Protein AF-A0A545SMW7-F1 (afdb_monomer)

Mean predicted aligned error: 5.95 Å

Nearest PDB structures (foldseek):
  2rmk-assembly1_B  TM=8.875E-01  e=2.987E-01  Homo sapiens
  7n6g-assembly1_3I  TM=8.368E-01  e=9.470E-01  Chlamydomonas reinhardtii
  4bne-assembly1_B  TM=8.649E-01  e=8.882E-01  Gallus gallus
  2efl-assembly1_A-2  TM=8.225E-01  e=2.043E+00  Homo sapiens
  2efk-assembly1_A-2  TM=7.442E-01  e=1.483E+00  Homo sapiens

Structure (mmCIF, N/CA/C/O backbone):
data_AF-A0A545SMW7-F1
#
_entry.id   AF-A0A545SMW7-F1
#
loop_
_atom_site.group_PDB
_atom_site.id
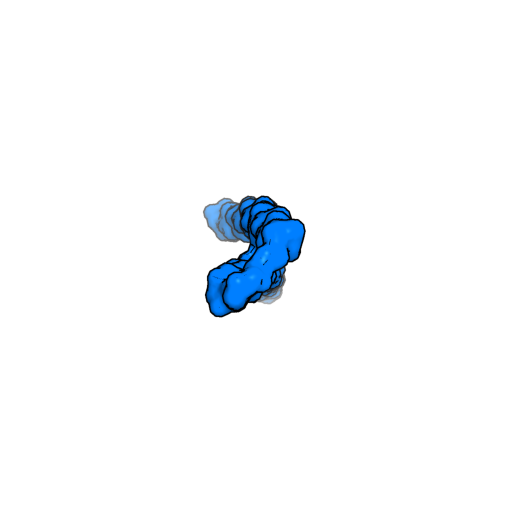_atom_site.type_symbol
_atom_site.label_atom_id
_atom_site.label_alt_id
_atom_site.label_comp_id
_atom_site.label_asym_id
_atom_site.label_entity_id
_atom_site.label_seq_id
_atom_site.pdbx_PDB_ins_code
_atom_site.Cartn_x
_atom_site.Cartn_y
_atom_site.Cartn_z
_atom_site.occupancy
_atom_site.B_iso_or_equiv
_atom_site.auth_seq_id
_atom_site.auth_comp_id
_atom_site.auth_asym_id
_atom_site.auth_atom_id
_atom_site.pdbx_PDB_model_num
ATOM 1 N N . MET A 1 1 ? -17.536 -3.727 45.024 1.00 43.03 1 MET A N 1
ATOM 2 C CA . MET A 1 1 ? -17.018 -4.634 43.977 1.00 43.03 1 MET A CA 1
ATOM 3 C C . MET A 1 1 ? -17.255 -3.949 42.636 1.00 43.03 1 MET A C 1
ATOM 5 O O . MET A 1 1 ? -18.356 -4.038 42.122 1.00 43.03 1 MET A O 1
ATOM 9 N N . SER A 1 2 ? -16.281 -3.182 42.136 1.00 50.19 2 SER A N 1
ATOM 10 C CA . SER A 1 2 ? -16.355 -2.443 40.858 1.00 50.19 2 SER A CA 1
ATOM 11 C C . SER A 1 2 ? -15.255 -2.919 39.898 1.00 50.19 2 SER A C 1
ATOM 13 O O . SER A 1 2 ? -14.494 -2.123 39.366 1.00 50.19 2 SER A O 1
ATOM 15 N N . GLY A 1 3 ? -15.101 -4.236 39.755 1.00 55.81 3 GLY A N 1
ATOM 16 C CA . GLY A 1 3 ? -14.008 -4.839 38.978 1.00 55.81 3 GLY A CA 1
ATOM 17 C C . GLY A 1 3 ? -14.340 -5.110 37.509 1.00 55.81 3 GLY A C 1
ATOM 18 O O . GLY A 1 3 ? -13.592 -5.823 36.854 1.00 55.81 3 GLY A O 1
ATOM 19 N N . THR A 1 4 ? -15.480 -4.630 37.001 1.00 55.84 4 THR A N 1
ATOM 20 C CA . THR A 1 4 ? -16.009 -5.056 35.695 1.00 55.84 4 THR A CA 1
ATOM 21 C C . THR A 1 4 ? -15.892 -4.027 34.572 1.00 55.84 4 THR A C 1
ATOM 23 O O . THR A 1 4 ? -16.203 -4.408 33.453 1.00 55.84 4 THR A O 1
ATOM 26 N N . SER A 1 5 ? -15.470 -2.775 34.802 1.00 58.41 5 SER A N 1
ATOM 27 C CA . SER A 1 5 ? -15.254 -1.828 33.683 1.00 58.41 5 SER A CA 1
ATOM 28 C C . SER A 1 5 ? -13.818 -1.860 33.143 1.00 58.41 5 SER A C 1
ATOM 30 O O . SER A 1 5 ? -13.623 -1.814 31.938 1.00 58.41 5 SER A O 1
ATOM 32 N N . ASP A 1 6 ? -12.825 -2.083 34.009 1.00 63.94 6 ASP A N 1
ATOM 33 C CA . ASP A 1 6 ? -11.391 -1.991 33.670 1.00 63.94 6 ASP A CA 1
ATOM 34 C C . ASP A 1 6 ? -10.916 -3.024 32.620 1.00 63.94 6 ASP A C 1
ATOM 36 O O . ASP A 1 6 ? -10.050 -2.755 31.786 1.00 63.94 6 ASP A O 1
ATOM 40 N N . TRP A 1 7 ? -11.497 -4.231 32.626 1.00 61.69 7 TRP A N 1
ATOM 41 C CA . TRP A 1 7 ? -11.133 -5.289 31.670 1.00 61.69 7 TRP A CA 1
ATOM 42 C C . TRP A 1 7 ? -11.742 -5.066 30.280 1.00 61.69 7 TRP A C 1
ATOM 44 O O . TRP A 1 7 ? -11.130 -5.446 29.282 1.00 61.69 7 TRP A O 1
ATOM 54 N N . ALA A 1 8 ? -12.930 -4.458 30.215 1.00 65.00 8 ALA A N 1
ATOM 55 C CA . ALA A 1 8 ? -13.605 -4.161 28.958 1.00 65.00 8 ALA A CA 1
ATOM 56 C C . ALA A 1 8 ? -12.867 -3.037 28.220 1.00 65.00 8 ALA A C 1
ATOM 58 O O . ALA A 1 8 ? -12.559 -3.187 27.040 1.00 65.00 8 ALA A O 1
ATOM 59 N N . ASP A 1 9 ? -12.469 -1.984 28.939 1.00 70.44 9 ASP A N 1
ATOM 60 C CA . ASP A 1 9 ? -11.694 -0.869 28.380 1.00 70.44 9 ASP A CA 1
ATOM 61 C C . ASP A 1 9 ? -10.334 -1.335 27.826 1.00 70.44 9 ASP A C 1
ATOM 63 O O . ASP A 1 9 ? -9.905 -0.914 26.748 1.00 70.44 9 ASP A O 1
ATOM 67 N N . THR A 1 10 ? -9.679 -2.274 28.517 1.00 78.31 10 THR A N 1
ATOM 68 C CA . THR A 1 10 ? -8.414 -2.871 28.056 1.00 78.31 10 THR A CA 1
ATOM 69 C C . THR A 1 10 ? -8.607 -3.688 26.774 1.00 78.31 10 THR A C 1
ATOM 71 O O . THR A 1 10 ? -7.862 -3.514 25.811 1.00 78.31 10 THR A O 1
ATOM 74 N N . ALA A 1 11 ? -9.641 -4.534 26.723 1.00 80.25 11 ALA A N 1
ATOM 75 C CA . ALA A 1 11 ? -9.923 -5.375 25.562 1.00 80.25 11 ALA A CA 1
ATOM 76 C C . ALA A 1 11 ? -10.231 -4.559 24.295 1.00 80.25 11 ALA A C 1
ATOM 78 O O . ALA A 1 11 ? -9.795 -4.928 23.202 1.00 80.25 11 ALA A O 1
ATOM 79 N N . VAL A 1 12 ? -10.947 -3.436 24.424 1.00 80.06 12 VAL A N 1
ATOM 80 C CA . VAL A 1 12 ? -11.227 -2.578 23.266 1.00 80.06 12 VAL A CA 1
ATOM 81 C C . VAL A 1 12 ? -9.977 -1.821 22.809 1.00 80.06 12 VAL A C 1
ATOM 83 O O . VAL A 1 12 ? -9.718 -1.733 21.607 1.00 80.06 12 VAL A O 1
ATOM 86 N N . SER A 1 13 ? -9.155 -1.331 23.741 1.00 85.62 13 SER A N 1
ATOM 87 C CA . SER A 1 13 ? -7.863 -0.712 23.414 1.00 85.62 13 SER A CA 1
ATOM 88 C C . SER A 1 13 ? -6.954 -1.669 22.625 1.00 85.62 13 SER A C 1
ATOM 90 O O . SER A 1 13 ? -6.380 -1.290 21.601 1.00 85.62 13 SER A O 1
ATOM 92 N N . ASP A 1 14 ? -6.887 -2.940 23.031 1.00 88.56 14 ASP A N 1
ATOM 93 C CA .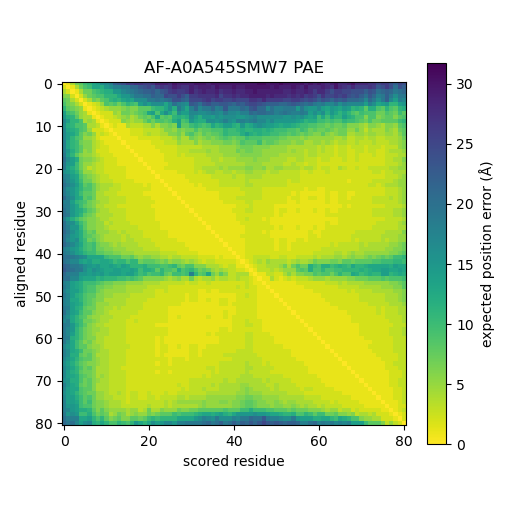 ASP A 1 14 ? -6.113 -3.974 22.334 1.00 88.56 14 ASP A CA 1
ATOM 94 C C . ASP A 1 14 ? -6.657 -4.273 20.925 1.00 88.56 14 ASP A C 1
ATOM 96 O O . ASP A 1 14 ? -5.880 -4.444 19.976 1.00 88.56 14 ASP A O 1
ATOM 100 N N . ALA A 1 15 ? -7.983 -4.268 20.750 1.00 87.06 15 ALA A N 1
ATOM 101 C CA . ALA A 1 15 ? -8.615 -4.425 19.441 1.00 87.06 15 ALA A CA 1
ATOM 102 C C . ALA A 1 15 ? -8.265 -3.261 18.495 1.00 87.06 15 ALA A C 1
ATOM 104 O O . ALA A 1 15 ? -7.880 -3.487 17.346 1.00 87.06 15 ALA A O 1
ATOM 105 N N . ILE A 1 16 ? -8.312 -2.019 18.983 1.00 89.69 16 ILE A N 1
ATOM 106 C CA . ILE A 1 16 ? -7.926 -0.831 18.206 1.00 89.69 16 ILE A CA 1
ATOM 107 C C . ILE A 1 16 ? -6.441 -0.875 17.832 1.00 89.69 16 ILE A C 1
ATOM 109 O O . ILE A 1 16 ? -6.087 -0.613 16.682 1.00 89.69 16 ILE A O 1
ATOM 113 N N . ASN A 1 17 ? -5.566 -1.245 18.769 1.00 90.88 17 ASN A N 1
ATOM 114 C CA . ASN A 1 17 ? -4.134 -1.386 18.499 1.00 90.88 17 ASN A CA 1
ATOM 115 C C . ASN A 1 17 ? -3.852 -2.444 17.425 1.00 90.88 17 ASN A C 1
ATOM 117 O O . ASN A 1 17 ? -2.982 -2.236 16.575 1.00 90.88 17 ASN A O 1
ATOM 121 N N . THR A 1 18 ? -4.615 -3.538 17.429 1.00 91.38 18 THR A N 1
ATOM 122 C CA . THR A 1 18 ? -4.545 -4.576 16.394 1.00 91.38 18 THR A CA 1
ATOM 123 C C . THR A 1 18 ? -4.967 -4.021 15.033 1.00 91.38 18 THR A C 1
ATOM 125 O O . THR A 1 18 ? -4.216 -4.144 14.072 1.00 91.38 18 THR A O 1
ATOM 128 N N . LEU A 1 19 ? -6.089 -3.301 14.953 1.00 91.56 19 LEU A N 1
ATOM 129 C CA . LEU A 1 19 ? -6.556 -2.691 13.699 1.00 91.56 19 LEU A CA 1
ATOM 130 C C . LEU A 1 19 ? -5.575 -1.639 13.152 1.00 91.56 19 LEU A C 1
ATOM 132 O O . LEU A 1 19 ? -5.331 -1.571 11.947 1.00 91.56 19 LEU A O 1
ATOM 136 N N . ILE A 1 20 ? -4.953 -0.840 14.025 1.00 92.94 20 ILE A N 1
ATOM 137 C CA . ILE A 1 20 ? -3.894 0.104 13.632 1.00 92.94 20 ILE A CA 1
ATOM 138 C C . ILE A 1 20 ? -2.668 -0.646 13.102 1.00 92.94 20 ILE A C 1
ATOM 140 O O . ILE A 1 20 ? -2.063 -0.223 12.113 1.00 92.94 20 ILE A O 1
ATOM 144 N N . HIS A 1 21 ? -2.270 -1.740 13.752 1.00 91.56 21 HIS A N 1
ATOM 145 C CA . HIS A 1 21 ? -1.183 -2.587 13.271 1.00 91.56 21 HIS A CA 1
ATOM 146 C C . HIS A 1 21 ? -1.507 -3.182 11.892 1.00 91.56 21 HIS A C 1
ATOM 148 O O . HIS A 1 21 ? -0.675 -3.118 10.985 1.00 91.56 21 HIS A O 1
ATOM 154 N N . ASP A 1 22 ? -2.728 -3.672 11.703 1.00 90.38 22 ASP A N 1
ATOM 155 C CA . ASP A 1 22 ? -3.182 -4.247 10.441 1.00 90.38 22 ASP A CA 1
ATOM 156 C C . ASP A 1 22 ? -3.221 -3.210 9.318 1.00 90.38 22 ASP A C 1
ATOM 158 O O . ASP A 1 22 ? -2.879 -3.544 8.187 1.00 90.38 22 ASP A O 1
ATOM 162 N N . LEU A 1 23 ? -3.511 -1.940 9.630 1.00 94.75 23 LEU A N 1
ATOM 163 C CA . LEU A 1 23 ? -3.417 -0.819 8.690 1.00 94.75 23 LEU A CA 1
ATOM 164 C C . LEU A 1 23 ? -1.965 -0.456 8.327 1.00 94.75 23 LEU A C 1
ATOM 166 O O . LEU A 1 23 ? -1.695 -0.012 7.209 1.00 94.75 23 LEU A O 1
ATOM 170 N N . ARG A 1 24 ? -0.994 -0.658 9.227 1.00 94.62 24 ARG A N 1
ATOM 171 C CA . ARG A 1 24 ? 0.427 -0.388 8.926 1.00 94.62 24 ARG A CA 1
ATOM 172 C C . ARG A 1 24 ? 0.976 -1.319 7.851 1.00 94.62 24 ARG A C 1
ATOM 174 O O . ARG A 1 24 ? 1.824 -0.899 7.070 1.00 94.62 24 ARG A O 1
ATOM 181 N N . ASN A 1 25 ? 0.496 -2.557 7.777 1.00 94.06 25 ASN A N 1
ATOM 182 C CA . ASN A 1 25 ? 0.964 -3.519 6.782 1.00 94.06 25 ASN A CA 1
ATOM 183 C C . ASN A 1 25 ? 0.707 -3.074 5.320 1.00 94.06 25 ASN A C 1
ATOM 185 O O . ASN A 1 25 ? 1.669 -2.995 4.548 1.00 94.06 25 ASN A O 1
ATOM 189 N N . PRO A 1 26 ? -0.523 -2.729 4.892 1.00 95.62 26 PRO A N 1
ATOM 190 C CA . PRO A 1 26 ? -0.759 -2.225 3.546 1.00 95.62 26 PRO A CA 1
ATOM 191 C C . PRO A 1 26 ? -0.062 -0.881 3.297 1.00 95.62 26 PRO A C 1
ATOM 193 O O . PRO A 1 26 ? 0.484 -0.694 2.212 1.00 95.62 26 PRO A O 1
ATOM 196 N N . LEU A 1 27 ? 0.033 0.011 4.292 1.00 97.94 27 LEU A N 1
ATOM 197 C CA . LEU A 1 27 ? 0.787 1.269 4.168 1.00 97.94 27 LEU A CA 1
ATOM 198 C C . LEU A 1 27 ? 2.278 1.039 3.879 1.00 97.94 27 LEU A C 1
ATOM 200 O O . LEU A 1 27 ? 2.832 1.658 2.970 1.00 97.94 27 LEU A O 1
ATOM 204 N N . ASN A 1 28 ? 2.915 0.112 4.596 1.00 98.06 28 ASN A N 1
ATOM 205 C CA . ASN A 1 28 ? 4.314 -0.247 4.370 1.00 98.06 28 ASN A CA 1
ATOM 206 C C . ASN A 1 28 ? 4.516 -0.858 2.981 1.00 98.06 28 ASN A C 1
ATOM 208 O O . ASN A 1 28 ? 5.476 -0.523 2.289 1.00 98.06 28 ASN A O 1
ATOM 212 N N . ASN A 1 29 ? 3.589 -1.716 2.543 1.00 97.94 29 ASN A N 1
ATOM 213 C CA . ASN A 1 29 ? 3.637 -2.270 1.195 1.00 97.94 29 ASN A CA 1
ATOM 214 C C . ASN A 1 29 ? 3.493 -1.173 0.130 1.00 97.94 29 ASN A C 1
ATOM 216 O O . ASN A 1 29 ? 4.222 -1.206 -0.856 1.00 97.94 29 ASN A O 1
ATOM 220 N N . ILE A 1 30 ? 2.610 -0.186 0.317 1.00 98.62 30 ILE A N 1
ATOM 221 C CA . ILE A 1 30 ? 2.489 0.959 -0.601 1.00 98.62 30 ILE A CA 1
ATOM 222 C C . ILE A 1 30 ? 3.819 1.708 -0.696 1.00 98.62 30 ILE A C 1
ATOM 224 O O . ILE A 1 30 ? 4.315 1.907 -1.804 1.00 98.62 30 ILE A O 1
ATOM 228 N N . ALA A 1 31 ? 4.403 2.081 0.446 1.00 98.50 31 ALA A N 1
ATOM 229 C CA . ALA A 1 31 ? 5.663 2.818 0.495 1.00 98.50 31 ALA A CA 1
ATOM 230 C C . ALA A 1 31 ? 6.791 2.050 -0.208 1.00 98.50 31 ALA A C 1
ATOM 232 O O . ALA A 1 31 ? 7.404 2.570 -1.137 1.00 98.50 31 ALA A O 1
ATOM 233 N N . MET A 1 32 ? 6.983 0.777 0.144 1.00 98.31 32 MET A N 1
ATOM 234 C CA . MET A 1 32 ? 8.014 -0.069 -0.457 1.00 98.31 32 MET A CA 1
ATOM 235 C C . MET A 1 32 ? 7.831 -0.223 -1.972 1.00 98.31 32 MET A C 1
ATOM 237 O O . MET A 1 32 ? 8.795 -0.114 -2.725 1.00 98.31 32 MET A O 1
ATOM 241 N N . ASN A 1 33 ? 6.606 -0.468 -2.450 1.00 98.44 33 ASN A N 1
ATOM 242 C CA . ASN A 1 33 ? 6.360 -0.637 -3.886 1.00 98.44 33 ASN A CA 1
ATOM 243 C C . ASN A 1 33 ? 6.547 0.683 -4.652 1.00 98.44 33 ASN A C 1
ATOM 245 O O . ASN A 1 33 ? 7.044 0.665 -5.777 1.00 98.44 33 ASN A O 1
ATOM 249 N 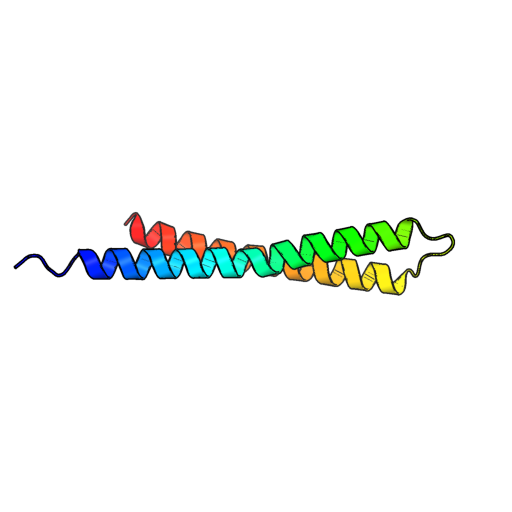N . ALA A 1 34 ? 6.207 1.824 -4.047 1.00 98.56 34 ALA A N 1
ATOM 250 C CA . ALA A 1 34 ? 6.457 3.138 -4.634 1.00 98.56 34 ALA A CA 1
ATOM 251 C C . ALA A 1 34 ? 7.960 3.453 -4.711 1.00 98.56 34 ALA A C 1
ATOM 253 O O . ALA A 1 34 ? 8.440 3.920 -5.745 1.00 98.56 34 ALA A O 1
ATOM 254 N N . GLU A 1 35 ? 8.716 3.147 -3.655 1.00 98.38 35 GLU A N 1
ATOM 255 C CA . GLU A 1 35 ? 10.176 3.282 -3.632 1.00 98.38 35 GLU A CA 1
ATOM 256 C C . GLU A 1 35 ? 10.839 2.389 -4.688 1.00 98.38 35 GLU A C 1
ATOM 258 O O . GLU A 1 35 ? 11.668 2.865 -5.465 1.00 98.38 35 GLU A O 1
ATOM 263 N N . LEU A 1 36 ? 10.426 1.122 -4.793 1.00 97.81 36 LEU A N 1
ATOM 264 C CA . LEU A 1 36 ? 10.904 0.206 -5.833 1.00 97.81 36 LEU A CA 1
ATOM 265 C C . LEU A 1 36 ? 10.579 0.712 -7.243 1.00 97.81 36 LEU A C 1
ATOM 267 O O . LEU A 1 36 ? 11.433 0.642 -8.127 1.00 97.81 36 LEU A O 1
ATOM 271 N N . GLY A 1 37 ? 9.375 1.249 -7.452 1.00 97.50 37 GLY A N 1
ATOM 272 C CA . GLY A 1 37 ? 8.979 1.842 -8.728 1.00 97.50 37 GLY A CA 1
ATOM 273 C C . GLY A 1 37 ? 9.852 3.042 -9.094 1.00 97.50 37 GLY A C 1
ATOM 274 O O . GLY A 1 37 ? 10.325 3.138 -10.225 1.00 97.50 37 GLY A O 1
ATOM 275 N N . SER A 1 38 ? 10.145 3.908 -8.119 1.00 97.12 38 SER A N 1
ATOM 276 C CA . SER A 1 38 ? 11.083 5.019 -8.291 1.00 97.12 38 SER A CA 1
ATOM 277 C C . SER A 1 38 ? 12.471 4.519 -8.692 1.00 97.12 38 SER A C 1
ATOM 279 O O . SER A 1 38 ? 13.023 4.994 -9.680 1.00 97.12 38 SER A O 1
ATOM 281 N N . LEU A 1 39 ? 13.023 3.515 -8.001 1.00 96.50 39 LEU A N 1
ATOM 282 C CA . LEU A 1 39 ? 14.336 2.948 -8.335 1.00 96.50 39 LEU A CA 1
ATOM 283 C C . LEU A 1 39 ? 14.384 2.393 -9.762 1.00 96.50 39 LEU A C 1
ATOM 285 O O . LEU A 1 39 ? 15.348 2.648 -10.478 1.00 96.50 39 LEU A O 1
ATOM 289 N N . ILE A 1 40 ? 13.339 1.679 -10.190 1.00 95.19 40 ILE A N 1
ATOM 290 C CA . ILE A 1 40 ? 13.238 1.127 -11.548 1.00 95.19 40 ILE A CA 1
ATOM 291 C C . ILE A 1 40 ? 13.251 2.243 -12.597 1.00 95.19 40 ILE A C 1
ATOM 293 O O . ILE A 1 40 ? 13.970 2.136 -13.586 1.00 95.19 40 ILE A O 1
ATOM 297 N N . LEU A 1 41 ? 12.522 3.337 -12.368 1.00 95.12 41 LEU A N 1
ATOM 298 C CA . LEU A 1 41 ? 12.473 4.474 -13.293 1.00 95.12 41 LEU A CA 1
ATOM 299 C C . LEU A 1 41 ? 13.810 5.220 -13.434 1.00 95.12 41 LEU A C 1
ATOM 301 O O . LEU A 1 41 ? 14.021 5.878 -14.448 1.00 95.12 41 LEU A O 1
ATOM 305 N N . HIS A 1 42 ? 14.708 5.116 -12.451 1.00 93.75 42 HIS A N 1
ATOM 306 C CA . HIS A 1 42 ? 16.046 5.720 -12.503 1.00 93.75 42 HIS A CA 1
ATOM 307 C C . HIS A 1 42 ? 17.098 4.828 -13.186 1.00 93.75 42 HIS A C 1
ATOM 309 O O . HIS A 1 42 ? 18.273 5.191 -13.218 1.00 93.75 42 HIS A O 1
ATOM 315 N N . THR A 1 43 ? 16.712 3.663 -13.713 1.00 92.50 43 THR A N 1
ATOM 316 C CA . THR A 1 43 ? 17.617 2.792 -14.480 1.00 92.50 43 THR A CA 1
ATOM 317 C C . THR A 1 43 ? 17.679 3.201 -15.955 1.00 92.50 43 THR A C 1
ATOM 319 O O . THR A 1 43 ? 16.716 3.743 -16.493 1.00 92.50 43 THR A O 1
ATOM 322 N N . ASP A 1 44 ? 18.796 2.902 -16.630 1.00 87.00 44 ASP A N 1
ATOM 323 C CA . ASP A 1 44 ? 19.009 3.249 -18.049 1.00 87.00 44 ASP A CA 1
ATOM 324 C C . ASP A 1 44 ? 17.969 2.614 -18.994 1.00 87.00 44 ASP A C 1
ATOM 326 O O . ASP A 1 44 ? 17.681 3.136 -20.071 1.00 87.00 44 ASP A O 1
ATOM 330 N N . SER A 1 45 ? 17.383 1.489 -18.582 1.00 88.62 45 SER A N 1
ATOM 331 C CA . SER A 1 45 ? 16.254 0.843 -19.244 1.00 88.62 45 SER A CA 1
ATOM 332 C C . SER A 1 45 ? 15.355 0.207 -18.189 1.00 88.62 45 SER A C 1
ATOM 334 O O . SER A 1 45 ? 15.789 -0.715 -17.494 1.00 88.62 45 SER A O 1
ATOM 336 N N . TYR A 1 46 ? 14.111 0.671 -18.082 1.00 85.56 46 TYR A N 1
ATOM 337 C CA . TYR A 1 46 ? 13.165 0.147 -17.105 1.00 85.56 46 TYR A CA 1
ATOM 338 C C . TYR A 1 46 ? 12.231 -0.904 -17.707 1.00 85.56 46 TYR A C 1
ATOM 340 O O . TYR A 1 46 ? 11.795 -0.813 -18.855 1.00 85.56 46 TYR A O 1
ATOM 348 N N . ASP A 1 47 ? 11.899 -1.892 -16.884 1.00 91.88 47 ASP A N 1
ATOM 349 C CA . ASP A 1 47 ? 10.929 -2.933 -17.195 1.00 91.88 47 ASP A CA 1
ATOM 350 C C . ASP A 1 47 ? 9.508 -2.405 -16.938 1.00 91.88 47 ASP A C 1
ATOM 352 O O . ASP A 1 47 ? 9.129 -2.100 -15.800 1.00 91.88 47 ASP A O 1
ATOM 356 N N . LYS A 1 48 ? 8.732 -2.257 -18.016 1.00 94.44 48 LYS A N 1
ATOM 357 C CA . LYS A 1 48 ? 7.357 -1.751 -17.959 1.00 94.44 48 LYS A CA 1
ATOM 358 C C . LYS A 1 48 ? 6.416 -2.737 -17.272 1.00 94.44 48 LYS A C 1
ATOM 360 O O . LYS A 1 48 ? 5.577 -2.290 -16.492 1.00 94.44 48 LYS A O 1
ATOM 365 N N . GLU A 1 49 ? 6.551 -4.036 -17.535 1.00 96.06 49 GLU A N 1
ATOM 366 C CA . GLU A 1 49 ? 5.703 -5.057 -16.912 1.00 96.06 49 GLU A CA 1
ATOM 367 C C . GLU A 1 49 ? 5.895 -5.044 -15.392 1.00 96.06 49 GLU A C 1
ATOM 369 O O . GLU A 1 49 ? 4.926 -5.020 -14.631 1.00 96.06 49 GLU A O 1
ATOM 374 N N . LYS A 1 50 ? 7.144 -4.919 -14.936 1.00 95.25 50 LYS A N 1
ATOM 375 C CA . LYS A 1 50 ? 7.452 -4.818 -13.507 1.00 95.25 50 LYS A CA 1
ATOM 376 C C . LYS A 1 50 ? 6.839 -3.578 -12.851 1.00 95.25 50 LYS A C 1
ATOM 378 O O . LYS A 1 50 ? 6.367 -3.655 -11.719 1.00 95.25 50 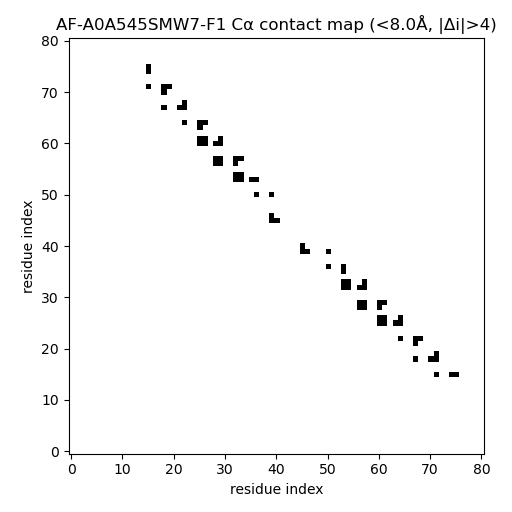LYS A O 1
ATOM 383 N N . LEU A 1 51 ? 6.817 -2.430 -13.533 1.00 97.31 51 LEU A N 1
ATOM 384 C CA . LEU A 1 51 ? 6.137 -1.233 -13.019 1.00 97.31 51 LEU A CA 1
ATOM 385 C C . LEU A 1 51 ? 4.618 -1.427 -12.930 1.00 97.31 51 LEU A C 1
ATOM 387 O O . LEU A 1 51 ? 4.010 -1.012 -11.944 1.00 97.31 51 LEU A O 1
ATOM 391 N N . GLU A 1 52 ? 4.005 -2.073 -13.924 1.00 98.12 52 GLU A N 1
ATOM 392 C CA . GLU A 1 52 ? 2.571 -2.390 -13.903 1.00 98.12 52 GLU A CA 1
ATOM 393 C C . GLU A 1 52 ? 2.212 -3.300 -12.722 1.00 98.12 52 GLU A C 1
ATOM 395 O O . GLU A 1 52 ? 1.225 -3.046 -12.026 1.00 98.12 52 GLU A O 1
ATOM 400 N N . GLU A 1 53 ? 3.046 -4.301 -12.431 1.00 98.25 53 GLU A N 1
ATOM 401 C CA . GLU A 1 53 ? 2.890 -5.163 -11.259 1.00 98.25 53 GLU A CA 1
ATOM 402 C C . GLU A 1 53 ? 2.967 -4.372 -9.947 1.00 98.25 53 GLU A C 1
ATOM 404 O O . GLU A 1 53 ? 2.086 -4.511 -9.094 1.00 98.25 53 GLU A O 1
ATOM 409 N N . LEU A 1 54 ? 3.966 -3.495 -9.792 1.00 98.38 54 LEU A N 1
ATOM 410 C CA . LEU A 1 54 ? 4.107 -2.650 -8.600 1.00 98.38 54 LEU A CA 1
ATOM 411 C C . LEU A 1 54 ? 2.887 -1.739 -8.404 1.00 98.38 54 LEU A C 1
ATOM 413 O O . LEU A 1 54 ? 2.360 -1.637 -7.293 1.00 98.38 54 LEU A O 1
ATOM 417 N N . PHE A 1 55 ? 2.377 -1.120 -9.472 1.00 98.56 55 PHE A N 1
ATOM 418 C CA . PHE A 1 55 ? 1.165 -0.302 -9.388 1.00 98.56 55 PHE A CA 1
ATOM 419 C C . PHE A 1 55 ? -0.077 -1.131 -9.049 1.00 98.56 55 PHE A C 1
ATOM 421 O O . PHE A 1 55 ? -0.898 -0.694 -8.239 1.00 98.56 55 PHE A O 1
ATOM 428 N N . ALA A 1 56 ? -0.210 -2.342 -9.595 1.00 98.56 56 ALA A N 1
ATOM 429 C CA . ALA A 1 56 ? -1.299 -3.246 -9.239 1.00 98.56 56 ALA A CA 1
ATOM 430 C C . ALA A 1 56 ? -1.257 -3.631 -7.749 1.00 98.56 56 ALA A C 1
ATOM 432 O O . ALA A 1 56 ? -2.303 -3.685 -7.092 1.00 98.56 56 ALA A O 1
ATOM 433 N N . VAL A 1 57 ? -0.058 -3.846 -7.192 1.00 98.44 57 VAL A N 1
ATOM 434 C CA . VAL A 1 57 ? 0.131 -4.054 -5.750 1.00 98.44 57 VAL A CA 1
ATOM 435 C C . VAL A 1 57 ? -0.308 -2.814 -4.975 1.00 98.44 57 VAL A 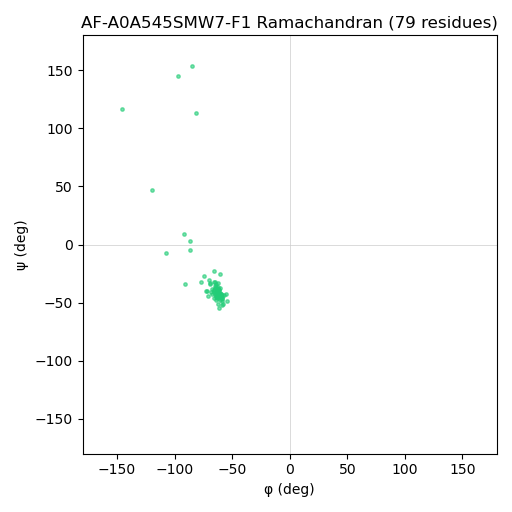C 1
ATOM 437 O O . VAL A 1 57 ? -1.142 -2.950 -4.083 1.00 98.44 57 VAL A O 1
ATOM 440 N N . ILE A 1 58 ? 0.169 -1.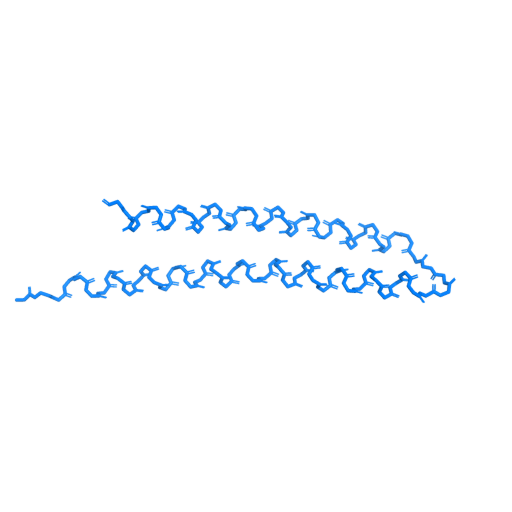617 -5.330 1.00 98.69 58 ILE A N 1
ATOM 441 C CA . ILE A 1 58 ? -0.201 -0.361 -4.652 1.00 98.69 58 ILE A CA 1
ATOM 442 C C . ILE A 1 58 ? -1.723 -0.178 -4.626 1.00 98.69 58 ILE A C 1
ATOM 444 O O . ILE A 1 58 ? -2.296 0.045 -3.562 1.00 98.69 58 ILE A O 1
ATOM 448 N N . VAL A 1 59 ? -2.403 -0.345 -5.764 1.00 98.75 59 VAL A N 1
ATOM 449 C CA . VAL A 1 59 ? -3.868 -0.221 -5.847 1.00 98.75 59 VAL A CA 1
ATOM 450 C C . VAL A 1 59 ? -4.566 -1.229 -4.935 1.00 98.75 59 VAL A C 1
ATOM 452 O O . VAL A 1 59 ? -5.522 -0.876 -4.241 1.00 98.75 59 VAL A O 1
ATOM 455 N N . ARG A 1 60 ? -4.095 -2.481 -4.903 1.00 98.50 60 ARG A N 1
ATOM 456 C CA . ARG A 1 60 ? -4.644 -3.511 -4.013 1.00 98.50 60 ARG A CA 1
ATOM 457 C C . ARG A 1 60 ? -4.469 -3.137 -2.540 1.00 98.50 60 ARG A C 1
ATOM 459 O O . ARG A 1 60 ? -5.421 -3.276 -1.778 1.00 98.50 60 ARG A O 1
ATOM 466 N N . GLN A 1 61 ? -3.301 -2.630 -2.155 1.00 98.31 61 GLN A N 1
ATOM 467 C CA . GLN A 1 61 ? -3.028 -2.213 -0.778 1.00 98.31 61 GLN A CA 1
ATOM 468 C C . GLN A 1 61 ? -3.850 -0.983 -0.375 1.00 98.31 61 GLN A C 1
ATOM 470 O O . GLN A 1 61 ? -4.384 -0.955 0.726 1.00 98.31 61 GLN A O 1
ATOM 475 N N . CYS A 1 62 ? -4.059 -0.014 -1.274 1.00 98.56 62 CYS A N 1
ATOM 476 C CA . CYS A 1 62 ? -4.958 1.114 -1.015 1.00 98.56 62 CYS A CA 1
ATOM 477 C C . CYS A 1 62 ? -6.391 0.645 -0.726 1.00 98.56 62 CYS A C 1
ATOM 479 O O . CYS A 1 62 ? -7.021 1.131 0.210 1.00 98.56 62 CYS A O 1
ATOM 481 N N . ARG A 1 63 ? -6.900 -0.330 -1.493 1.00 97.94 63 ARG A N 1
ATOM 482 C CA . ARG A 1 63 ? -8.224 -0.926 -1.240 1.00 97.94 63 ARG A CA 1
ATOM 483 C C . ARG A 1 63 ? -8.274 -1.641 0.108 1.00 97.94 63 ARG A C 1
ATOM 485 O O . ARG A 1 63 ? -9.276 -1.538 0.806 1.00 97.94 63 ARG A O 1
ATOM 492 N N . GLN A 1 64 ? -7.199 -2.331 0.484 1.00 96.81 64 GLN A N 1
ATOM 493 C CA . GLN A 1 64 ? -7.096 -2.952 1.801 1.00 96.81 64 GLN A CA 1
ATOM 494 C C . GLN A 1 64 ? -7.083 -1.903 2.922 1.00 96.81 64 GLN A C 1
ATOM 496 O O . GLN A 1 64 ? -7.815 -2.067 3.891 1.00 96.81 64 GLN A O 1
ATOM 501 N N . CYS A 1 65 ? -6.357 -0.788 2.765 1.00 97.81 65 CYS A N 1
ATOM 502 C CA . CYS A 1 65 ? -6.417 0.328 3.712 1.00 97.81 65 CYS A CA 1
ATOM 503 C C . CYS A 1 65 ? -7.850 0.831 3.913 1.00 97.81 65 CYS A C 1
ATOM 505 O O . CYS A 1 65 ? -8.240 1.082 5.046 1.00 97.81 65 CYS A O 1
ATOM 507 N N . SER A 1 66 ? -8.644 0.963 2.843 1.00 97.62 66 SER A N 1
ATOM 508 C CA . SER A 1 66 ? -10.050 1.374 2.962 1.00 97.62 66 SER A CA 1
ATOM 509 C C . SER A 1 66 ? -10.859 0.413 3.838 1.00 97.62 66 SER A C 1
ATOM 511 O O . SER A 1 66 ? -11.570 0.871 4.727 1.00 97.62 66 SER A O 1
ATOM 513 N N . VAL A 1 67 ? -10.696 -0.901 3.650 1.00 96.00 67 VAL A N 1
ATOM 514 C CA . VAL A 1 67 ? -11.386 -1.922 4.459 1.00 96.00 67 VAL A CA 1
ATOM 515 C C . VAL A 1 67 ? -10.969 -1.854 5.930 1.00 96.00 67 VAL A C 1
ATOM 517 O O . VAL A 1 67 ? -11.825 -1.878 6.813 1.00 96.00 67 VAL A O 1
ATOM 520 N N . GLU A 1 68 ? -9.670 -1.746 6.217 1.00 94.50 68 GLU A N 1
ATOM 521 C CA . GLU A 1 68 ? -9.200 -1.679 7.608 1.00 94.50 68 GLU A CA 1
ATOM 522 C C . GLU A 1 68 ? -9.597 -0.358 8.291 1.00 94.50 68 GLU A C 1
ATOM 524 O O . GLU A 1 68 ? -9.924 -0.348 9.477 1.00 94.50 68 GLU A O 1
ATOM 529 N N . LEU A 1 69 ? -9.657 0.753 7.549 1.00 96.00 69 LEU A N 1
ATOM 530 C CA . LEU A 1 69 ? -10.159 2.032 8.061 1.00 96.00 69 LEU A CA 1
ATOM 531 C C . LEU A 1 69 ? -11.654 1.982 8.395 1.00 96.00 69 LEU A C 1
ATOM 533 O O . LEU A 1 69 ? -12.061 2.549 9.406 1.00 96.00 69 LEU A O 1
ATOM 537 N N . GLU A 1 70 ? -12.471 1.303 7.585 1.00 95.50 70 GLU A N 1
ATOM 538 C CA . GLU A 1 70 ? -13.894 1.096 7.883 1.00 95.50 70 GLU A CA 1
ATOM 539 C C . GLU A 1 70 ? -14.085 0.281 9.168 1.00 95.50 70 GLU A C 1
ATOM 541 O O . GLU A 1 70 ? -14.906 0.644 10.012 1.00 95.50 70 GLU A O 1
ATOM 546 N N . ARG A 1 71 ? -13.281 -0.771 9.363 1.00 93.12 71 ARG A N 1
ATOM 547 C CA . ARG A 1 71 ? -13.289 -1.571 10.599 1.00 93.12 71 ARG A CA 1
ATOM 548 C C . ARG A 1 71 ? -12.866 -0.760 11.814 1.00 93.12 71 ARG A C 1
ATOM 550 O O . ARG A 1 71 ? -13.524 -0.825 12.848 1.00 93.12 71 ARG A O 1
ATOM 557 N N . LEU A 1 72 ? -11.795 0.022 11.684 1.00 92.44 72 LEU A N 1
ATOM 558 C CA . LEU A 1 72 ? -11.334 0.905 12.751 1.00 92.44 72 LEU A CA 1
ATOM 559 C C . LEU A 1 72 ? -12.402 1.937 13.112 1.00 92.44 72 LEU A C 1
ATOM 561 O O . LEU A 1 72 ? -12.674 2.146 14.290 1.00 92.44 72 LEU A O 1
ATOM 565 N N . LYS A 1 73 ? -13.040 2.550 12.110 1.00 93.00 73 LYS A 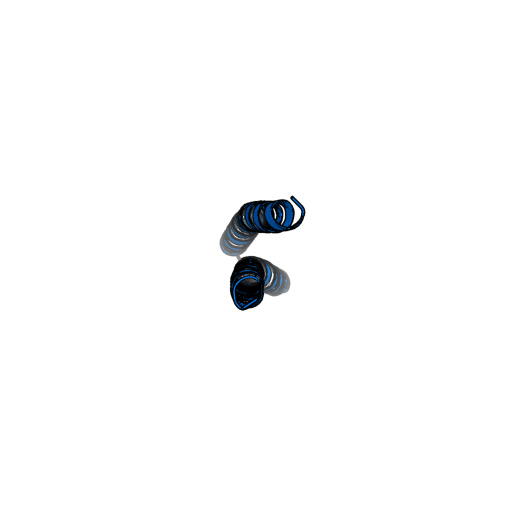N 1
ATOM 566 C CA . LYS A 1 73 ? -14.138 3.489 12.334 1.00 93.00 73 LYS A CA 1
ATOM 567 C C . LYS A 1 73 ? -15.293 2.832 13.092 1.00 93.00 73 LYS A C 1
ATOM 569 O O . LYS A 1 73 ? -15.758 3.418 14.060 1.00 93.00 73 LYS A O 1
ATOM 574 N N . ALA A 1 74 ? -15.720 1.635 12.688 1.00 91.38 74 ALA A N 1
ATOM 575 C CA . ALA A 1 74 ? -16.795 0.914 13.369 1.00 91.38 74 ALA A CA 1
ATOM 576 C C . ALA A 1 74 ? -16.458 0.637 14.845 1.00 91.38 74 ALA A C 1
ATOM 578 O O . ALA A 1 74 ? -17.266 0.939 15.718 1.00 91.38 74 ALA A O 1
ATOM 579 N N . ALA A 1 75 ? -15.239 0.166 15.131 1.00 88.69 75 ALA A N 1
ATOM 580 C CA . ALA A 1 75 ? -14.784 -0.084 16.501 1.00 88.69 75 ALA A CA 1
ATOM 581 C C . ALA A 1 75 ? -14.734 1.196 17.359 1.00 88.69 75 ALA A C 1
ATOM 583 O O . ALA A 1 75 ? -15.045 1.171 18.547 1.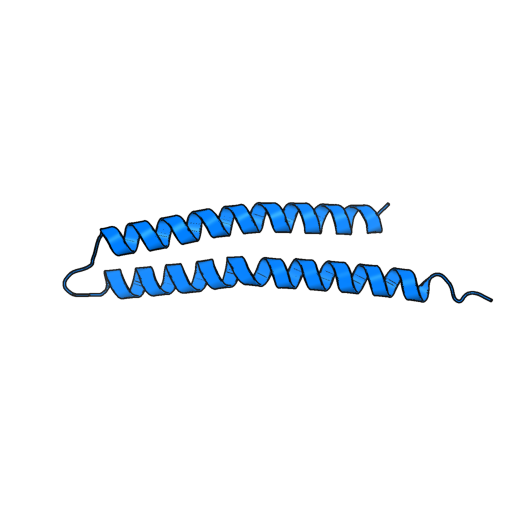00 88.69 75 ALA A O 1
ATOM 584 N N . VAL A 1 76 ? -14.353 2.331 16.765 1.00 88.44 76 VAL A N 1
ATOM 585 C CA . VAL A 1 76 ? -14.346 3.631 17.456 1.00 88.44 76 VAL A CA 1
ATOM 586 C C . VAL A 1 76 ? -15.766 4.156 17.687 1.00 88.44 76 VAL A C 1
ATOM 588 O O . VAL A 1 76 ? -16.041 4.699 18.753 1.00 88.44 76 VAL A O 1
ATOM 591 N N . ASP A 1 77 ? -16.673 3.994 16.722 1.00 89.69 77 ASP A N 1
ATOM 592 C CA . ASP A 1 77 ? -18.068 4.423 16.860 1.00 89.69 77 ASP A CA 1
ATOM 593 C C . ASP A 1 77 ? -18.785 3.621 17.977 1.00 89.69 77 ASP A C 1
ATOM 595 O O . ASP A 1 77 ? -19.563 4.197 18.739 1.00 89.69 77 ASP A O 1
ATOM 599 N N . GLU A 1 78 ? -18.468 2.328 18.146 1.00 84.56 78 GLU A N 1
ATOM 600 C CA . GLU A 1 78 ? -18.962 1.485 19.254 1.00 84.56 78 GLU A CA 1
ATOM 601 C C . GLU A 1 78 ? -18.523 1.981 20.641 1.00 84.56 78 GLU A C 1
ATOM 603 O O . GLU A 1 78 ? -19.285 1.865 21.595 1.00 84.56 78 GLU A O 1
ATOM 608 N N . LEU A 1 79 ? -17.330 2.573 20.764 1.00 77.00 79 LEU A N 1
ATOM 609 C CA . LEU A 1 79 ? -16.850 3.174 22.017 1.00 77.00 79 LEU A CA 1
ATOM 610 C C . LEU A 1 79 ? -17.510 4.513 22.354 1.00 77.00 79 LEU A C 1
ATOM 612 O O . LEU A 1 79 ? -17.528 4.922 23.514 1.00 77.00 79 LEU A O 1
ATOM 616 N N . ALA A 1 80 ? -17.961 5.241 21.335 1.00 73.81 80 ALA A N 1
ATOM 617 C CA . ALA A 1 80 ? -18.569 6.559 21.489 1.00 73.81 80 ALA A CA 1
ATOM 618 C C . ALA A 1 80 ? -20.084 6.499 21.765 1.00 73.81 80 ALA A C 1
ATOM 620 O O . ALA A 1 80 ? -20.698 7.550 21.976 1.00 73.81 80 ALA A O 1
ATOM 621 N N . SER A 1 81 ? -20.667 5.295 21.725 1.00 65.19 81 SER A N 1
ATOM 622 C CA . SER A 1 81 ? -22.097 4.993 21.879 1.00 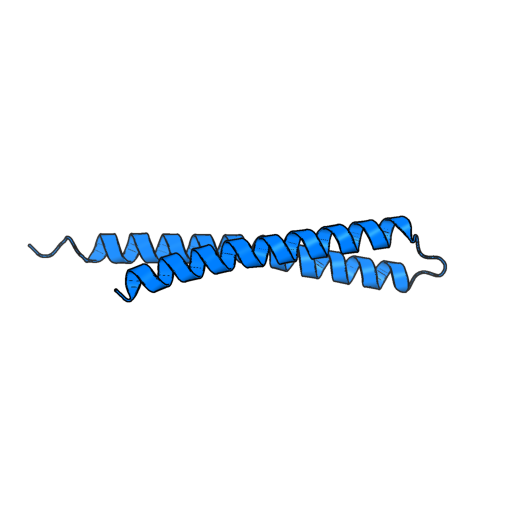65.19 81 SER A CA 1
ATOM 623 C C . SER A 1 81 ? -22.436 4.549 23.300 1.00 65.19 81 SER A C 1
ATOM 625 O O . SER A 1 81 ? -23.518 4.948 23.788 1.00 65.19 81 SER A O 1
#

pLDDT: mean 89.14, std 12.84, range [43.03, 98.75]

Radius of gyration: 19.21 Å; Cα contacts (8 Å, |Δi|>4): 39; chains: 1; bounding box: 41×12×63 Å

InterPro domains:
  IPR003661 Signal transduction histidine kinase, dimerisation/phosphoacceptor domain [PF00512] (13-66)
  IPR003661 Signal transduction histidine kinase, dimerisation/phosphoacceptor domain [cd00082] (9-72)
  IPR036097 Signal transduction histidine kinase, dimerisation/phosphoacceptor domain superfamily [SSF47384] (10-70)

Secondary structure (DSSP, 8-state):
---SSHHHHHHHHHHHHHHHHHHHHHHHHHHHHHHHHHHHHTSSS--HHHHHHHHHHHHHHHHHHHHHHHHHHHHHHHHT-

Solvent-accessible surface area (backbone atoms only — not comparable to full-atom values): 4512 Å² total; per-residue (Å²): 140,83,79,74,59,69,61,54,57,49,53,53,53,52,52,52,53,48,41,54,53,60,38,46,53,34,53,51,51,32,52,53,36,52,52,52,45,52,56,42,69,74,43,99,76,60,64,64,68,61,44,52,51,37,51,55,49,35,55,51,24,53,54,50,40,52,55,40,50,52,53,46,50,52,60,53,52,64,74,76,107

Foldseek 3Di:
DPPPPVVVVVVLVVVLVVLVVQLVVLVVLLVVLVVVLVVQVPDPDHDPVSNVVSVVSNVVSVVVNVVSVVVSVVSVVVVVD

Sequence (81 aa):
MSGTSDWADTAVSDAINTLIHDLRNPLNNIAMNAELGSLILHTDSYDKEKLEELFAVIVRQCRQCSVELERLKAAVDELAS

Organism: NCBI:txid2591008